Protein AF-A0A9E6VXH2-F1 (afdb_monomer_lite)

Secondary structure (DSSP, 8-state):
-HHHHHHHHHHHHHHHHHHHTS-----PPPPHHHHHHHHHHHHHHTT--HHHHHHHHTT----HHHHHHHHT-------TT-

Structure (mmCIF, N/CA/C/O backbone):
data_AF-A0A9E6VXH2-F1
#
_entry.id   AF-A0A9E6VXH2-F1
#
loop_
_atom_site.group_PDB
_atom_site.id
_atom_site.type_symbol
_atom_site.label_atom_id
_atom_site.label_alt_id
_atom_site.label_comp_id
_atom_site.label_asym_id
_atom_site.label_entity_id
_atom_site.label_seq_id
_atom_site.pdbx_PDB_ins_code
_atom_site.Cartn_x
_atom_site.Cartn_y
_atom_site.Cartn_z
_atom_site.occupancy
_atom_site.B_iso_or_equiv
_atom_site.auth_seq_id
_atom_site.auth_comp_id
_atom_site.auth_asym_id
_atom_site.auth_atom_id
_atom_site.pdbx_PDB_model_num
ATOM 1 N N . MET A 1 1 ? 58.361 17.184 23.562 1.00 55.97 1 MET A N 1
ATOM 2 C CA . MET A 1 1 ? 57.670 17.483 22.286 1.00 55.97 1 MET A CA 1
ATOM 3 C C . MET A 1 1 ? 57.196 16.214 21.555 1.00 55.97 1 MET A C 1
ATOM 5 O O . MET A 1 1 ? 56.005 16.101 21.304 1.00 55.97 1 MET A O 1
ATOM 9 N N . ALA A 1 2 ? 58.053 15.205 21.333 1.00 58.06 2 ALA A N 1
ATOM 10 C CA . ALA A 1 2 ? 57.712 13.969 20.595 1.00 58.06 2 ALA A CA 1
ATOM 11 C C . ALA A 1 2 ? 56.556 13.110 21.172 1.00 58.06 2 ALA A C 1
ATOM 13 O O . ALA A 1 2 ? 55.781 12.528 20.421 1.00 58.06 2 ALA A O 1
ATOM 14 N N . LYS A 1 3 ? 56.385 13.062 22.504 1.00 49.06 3 LYS A N 1
ATOM 15 C CA . LYS A 1 3 ? 55.325 12.261 23.159 1.00 49.06 3 LYS A CA 1
ATOM 16 C C . LYS A 1 3 ? 53.904 12.812 22.948 1.00 49.06 3 LYS A C 1
ATOM 18 O O . LYS A 1 3 ? 52.952 12.046 23.006 1.00 49.06 3 LYS A O 1
ATOM 23 N N . SER A 1 4 ? 53.762 14.123 22.719 1.00 54.03 4 SER A N 1
ATOM 24 C CA . SER A 1 4 ? 52.470 14.763 22.412 1.00 54.03 4 SER A CA 1
ATOM 25 C C . SER A 1 4 ? 52.060 14.479 20.964 1.00 54.03 4 SER A C 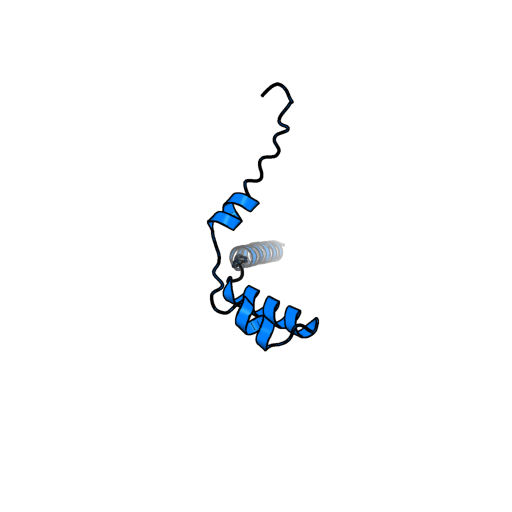1
ATOM 27 O O . SER A 1 4 ? 50.932 14.083 20.700 1.00 54.03 4 SER A O 1
ATOM 29 N N . PHE A 1 5 ? 53.029 14.540 20.044 1.00 60.38 5 PHE A N 1
ATOM 30 C CA . PHE A 1 5 ? 52.832 14.217 18.632 1.00 60.38 5 PHE A CA 1
ATOM 31 C C . PHE A 1 5 ? 52.433 12.747 18.417 1.00 60.38 5 PHE A C 1
ATOM 33 O O . PHE A 1 5 ? 51.458 12.471 17.725 1.00 60.38 5 PHE A O 1
ATOM 40 N N . ALA A 1 6 ? 53.105 11.804 19.089 1.00 62.75 6 ALA A N 1
ATOM 41 C CA . ALA A 1 6 ? 52.752 10.382 19.030 1.00 62.75 6 ALA A CA 1
ATOM 42 C C . ALA A 1 6 ? 51.341 10.091 19.577 1.00 62.75 6 ALA A C 1
ATOM 44 O O . ALA A 1 6 ? 50.626 9.262 19.023 1.00 62.75 6 ALA A O 1
ATOM 45 N N . ARG A 1 7 ? 50.907 10.805 20.626 1.00 63.94 7 ARG A N 1
ATOM 46 C CA . ARG A 1 7 ? 49.539 10.701 21.157 1.00 63.94 7 ARG A CA 1
ATOM 47 C C . ARG A 1 7 ? 48.511 11.197 20.145 1.00 63.94 7 ARG A C 1
ATOM 49 O O . ARG A 1 7 ? 47.544 10.488 19.899 1.00 63.94 7 ARG A O 1
ATOM 56 N N . SER A 1 8 ? 48.742 12.349 19.516 1.00 65.31 8 SER A N 1
ATOM 57 C CA . SER A 1 8 ? 47.841 12.886 18.487 1.00 65.31 8 SER A CA 1
ATOM 58 C C . SER A 1 8 ? 47.734 11.977 17.261 1.00 65.31 8 SER A C 1
ATOM 60 O O . SER A 1 8 ? 46.641 11.818 16.728 1.00 65.31 8 SER A O 1
ATOM 62 N N . VAL A 1 9 ? 48.828 11.325 16.850 1.00 70.81 9 VAL A N 1
ATOM 63 C CA . VAL A 1 9 ? 48.815 10.340 15.752 1.00 70.81 9 VAL A CA 1
ATOM 64 C C . VAL A 1 9 ? 48.045 9.077 16.144 1.00 70.81 9 VAL A C 1
ATOM 66 O O . VAL A 1 9 ? 47.242 8.593 15.353 1.00 70.81 9 VAL A O 1
ATOM 69 N N . VAL A 1 10 ? 48.212 8.576 17.372 1.00 71.38 10 VAL A N 1
ATOM 70 C CA . VAL A 1 10 ? 47.428 7.435 17.877 1.00 71.38 10 VAL A CA 1
ATOM 71 C C . VAL A 1 10 ? 45.940 7.776 17.946 1.00 71.38 10 VAL A C 1
ATOM 73 O O . VAL A 1 10 ? 45.128 6.976 17.495 1.00 71.38 10 VAL A O 1
ATOM 76 N N . PHE A 1 11 ? 45.567 8.968 18.423 1.00 68.06 11 PHE A N 1
ATOM 77 C CA . PHE A 1 11 ? 44.171 9.422 18.408 1.00 68.06 11 PHE A CA 1
ATOM 78 C C . PHE A 1 11 ? 43.610 9.553 16.983 1.00 68.06 11 PHE A C 1
ATOM 80 O O . PHE A 1 11 ? 42.459 9.188 16.755 1.00 68.06 11 PHE A O 1
ATOM 87 N N . LEU A 1 12 ? 44.415 10.001 16.014 1.00 71.56 12 LEU A N 1
ATOM 88 C CA . LEU A 1 12 ? 44.025 10.080 14.600 1.00 71.56 12 LEU A CA 1
ATOM 89 C C . LEU A 1 12 ? 43.813 8.696 13.969 1.00 71.56 12 LEU A C 1
ATOM 91 O O . LEU A 1 12 ? 42.823 8.481 13.272 1.00 71.56 12 LEU A O 1
ATOM 95 N N . VAL A 1 13 ? 44.707 7.743 14.239 1.00 71.19 13 VAL A N 1
ATOM 96 C CA . VAL A 1 13 ? 44.589 6.362 13.741 1.00 71.19 13 VAL A CA 1
ATOM 97 C C . VAL A 1 13 ? 43.404 5.644 14.394 1.00 71.19 13 VAL A C 1
ATOM 99 O O . VAL A 1 13 ? 42.640 4.974 13.700 1.00 71.19 13 VAL A O 1
ATOM 102 N N . LEU A 1 14 ? 43.195 5.832 15.700 1.00 67.12 14 LEU A N 1
ATOM 103 C CA . LEU A 1 14 ? 42.066 5.244 16.425 1.00 67.12 14 LEU A CA 1
ATOM 104 C C . LEU A 1 14 ? 40.724 5.845 15.969 1.00 67.12 14 LEU A C 1
ATOM 106 O O . LEU A 1 14 ? 39.753 5.115 15.787 1.00 67.12 14 LEU A O 1
ATOM 110 N N . GLY A 1 15 ? 40.683 7.156 15.710 1.00 66.06 15 GLY A N 1
ATOM 111 C CA . GLY A 1 15 ? 39.518 7.831 15.132 1.00 66.06 15 GLY A CA 1
ATOM 112 C C . GLY A 1 15 ? 39.195 7.351 13.714 1.00 66.06 15 GLY A C 1
ATOM 113 O O . GLY A 1 15 ? 38.031 7.117 13.397 1.00 66.06 15 GLY A O 1
ATOM 114 N N . SER A 1 16 ? 40.216 7.124 12.882 1.00 67.19 16 SER A N 1
ATOM 115 C CA . SER A 1 16 ? 40.049 6.578 11.525 1.00 67.19 16 SER A CA 1
ATOM 116 C C . SER A 1 16 ? 39.511 5.138 11.534 1.00 67.19 16 SER A C 1
ATOM 118 O O . SER A 1 16 ? 38.640 4.788 10.736 1.00 67.19 16 SER A O 1
ATOM 120 N N . PHE A 1 17 ? 39.946 4.315 12.496 1.00 66.25 17 PHE A N 1
ATOM 121 C CA . PHE A 1 17 ? 39.446 2.947 12.664 1.00 66.25 17 PHE A CA 1
ATOM 122 C C . PHE A 1 17 ? 37.957 2.899 13.058 1.00 66.25 17 PHE A C 1
ATOM 124 O O . PHE A 1 17 ? 37.221 2.035 12.582 1.00 66.25 17 PHE A O 1
ATOM 131 N N . LEU A 1 18 ? 37.481 3.859 13.861 1.00 63.81 18 LEU A N 1
ATOM 132 C CA . LEU A 1 18 ? 36.068 3.946 14.257 1.00 63.81 18 LEU A CA 1
ATOM 133 C C . LEU A 1 18 ? 35.137 4.323 13.095 1.00 63.81 18 LEU A C 1
ATOM 135 O O . LEU A 1 18 ? 34.004 3.851 13.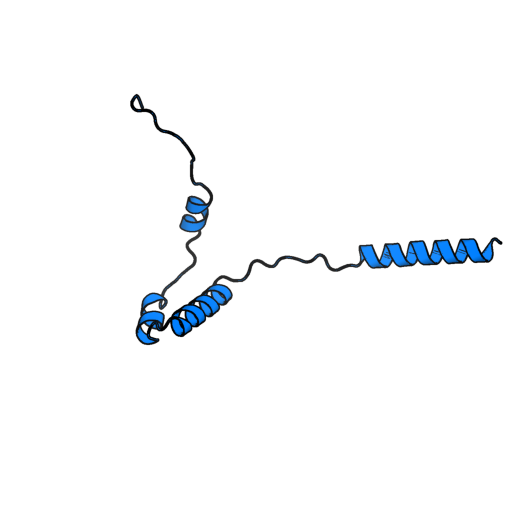046 1.00 63.81 18 LEU A O 1
ATOM 139 N N . ILE A 1 19 ? 35.609 5.121 12.133 1.00 66.69 19 ILE A N 1
ATOM 140 C CA . ILE A 1 19 ? 34.821 5.497 10.947 1.00 66.69 19 ILE A CA 1
ATOM 141 C C . ILE A 1 19 ? 34.715 4.315 9.969 1.00 66.69 19 ILE A C 1
ATOM 143 O O . ILE A 1 19 ? 33.660 4.093 9.375 1.00 66.69 19 ILE A O 1
ATOM 147 N N . ALA A 1 20 ? 35.775 3.514 9.835 1.00 67.50 20 ALA A N 1
ATOM 148 C CA . ALA A 1 20 ? 35.786 2.336 8.965 1.00 67.50 20 ALA A CA 1
ATOM 149 C C . ALA A 1 20 ? 34.900 1.181 9.477 1.00 67.50 20 ALA A C 1
ATOM 151 O O . ALA A 1 20 ? 34.447 0.359 8.681 1.00 67.50 20 ALA A O 1
ATOM 152 N N . ALA A 1 21 ? 34.639 1.125 10.787 1.00 66.62 21 ALA A N 1
ATOM 153 C CA . ALA A 1 21 ? 33.791 0.115 11.423 1.00 66.62 21 ALA A CA 1
ATOM 154 C C . ALA A 1 21 ? 32.308 0.520 11.522 1.00 66.62 21 ALA A C 1
ATOM 156 O O . ALA A 1 21 ? 31.505 -0.231 12.081 1.00 66.62 21 ALA A O 1
ATOM 157 N N . ALA A 1 22 ? 31.925 1.691 11.000 1.00 72.19 22 ALA A N 1
ATOM 158 C CA . ALA A 1 22 ? 30.533 2.113 11.011 1.00 72.19 22 ALA A CA 1
ATOM 159 C C . ALA A 1 22 ? 29.676 1.127 10.191 1.00 72.19 22 ALA A C 1
ATOM 161 O O . ALA A 1 22 ? 30.018 0.823 9.040 1.00 72.19 22 ALA A O 1
ATOM 162 N N . PRO A 1 23 ? 28.558 0.618 10.745 1.00 71.25 23 PRO A N 1
ATOM 163 C CA . PRO A 1 23 ? 27.655 -0.226 9.985 1.00 71.25 23 PRO A CA 1
ATOM 164 C C . PRO A 1 23 ? 27.159 0.574 8.784 1.00 71.25 23 PRO A C 1
ATOM 166 O O . PRO A 1 23 ? 26.614 1.670 8.925 1.00 71.25 23 PRO A O 1
ATOM 169 N N . LYS A 1 24 ? 27.356 0.030 7.582 1.00 67.25 24 LYS A N 1
ATOM 170 C CA . LYS A 1 24 ? 26.735 0.588 6.383 1.00 67.25 24 LYS A CA 1
ATOM 171 C C . LYS A 1 24 ? 25.231 0.517 6.602 1.00 67.25 24 LYS A C 1
ATOM 173 O O . LYS A 1 24 ? 24.687 -0.580 6.713 1.00 67.25 24 LYS A O 1
ATOM 178 N N . ALA A 1 25 ? 24.580 1.674 6.692 1.00 65.06 25 ALA A N 1
ATOM 179 C CA . ALA A 1 25 ? 23.132 1.753 6.750 1.00 65.06 25 ALA A CA 1
ATOM 180 C C . ALA A 1 25 ? 22.581 1.161 5.449 1.00 65.06 25 ALA A C 1
ATOM 182 O O . ALA A 1 25 ? 22.573 1.802 4.398 1.00 65.06 25 ALA A O 1
ATOM 183 N N . PHE A 1 26 ? 22.186 -0.106 5.505 1.00 59.31 26 PHE A N 1
ATOM 184 C CA . PHE A 1 26 ? 21.435 -0.726 4.435 1.00 59.31 26 PHE A CA 1
ATOM 185 C C . PHE A 1 26 ? 20.022 -0.180 4.577 1.00 59.31 26 PHE A C 1
ATOM 187 O O . PHE A 1 26 ? 19.323 -0.506 5.536 1.00 59.31 26 PHE A O 1
ATOM 194 N N . ALA A 1 27 ? 19.610 0.692 3.660 1.00 61.91 27 ALA A N 1
ATOM 195 C CA . ALA A 1 27 ? 18.203 1.024 3.515 1.00 61.91 27 ALA A CA 1
ATOM 196 C C . ALA A 1 27 ? 17.498 -0.252 3.034 1.00 61.91 27 ALA A C 1
ATOM 198 O O . ALA A 1 27 ? 17.379 -0.505 1.834 1.00 61.91 27 ALA A O 1
ATOM 199 N N . ALA A 1 28 ? 17.130 -1.119 3.978 1.00 63.09 28 ALA A N 1
ATOM 200 C CA . ALA A 1 28 ? 16.328 -2.288 3.690 1.00 63.09 28 ALA A CA 1
ATOM 201 C C . ALA A 1 28 ? 15.016 -1.774 3.099 1.00 63.09 28 ALA A C 1
ATOM 203 O O . ALA A 1 28 ? 14.294 -1.010 3.740 1.00 63.09 28 ALA A O 1
ATOM 204 N N . LYS A 1 29 ? 14.746 -2.138 1.844 1.00 73.56 29 LYS A N 1
ATOM 205 C CA . LYS A 1 29 ? 13.467 -1.843 1.206 1.00 73.56 29 LYS A CA 1
ATOM 206 C C . LYS A 1 29 ? 12.382 -2.435 2.103 1.00 73.56 29 LYS A C 1
ATOM 208 O O . LYS A 1 29 ? 12.435 -3.630 2.393 1.00 73.56 29 LYS A O 1
ATOM 213 N N . GLU A 1 30 ? 11.458 -1.599 2.573 1.00 87.31 30 GLU A N 1
ATOM 214 C CA . GLU A 1 30 ? 10.364 -2.064 3.423 1.00 87.31 30 GLU A CA 1
ATOM 215 C C . GLU A 1 30 ? 9.635 -3.229 2.724 1.00 87.31 30 GLU A C 1
ATOM 217 O O . GLU A 1 30 ? 9.302 -3.110 1.537 1.00 87.31 30 GLU A O 1
ATOM 222 N N . PRO A 1 31 ? 9.425 -4.370 3.408 1.00 91.94 31 PRO A N 1
ATOM 223 C CA . PRO A 1 31 ? 8.668 -5.480 2.845 1.00 91.94 31 PRO A CA 1
ATOM 224 C C . PRO A 1 31 ? 7.248 -5.047 2.469 1.00 91.94 31 PRO A C 1
ATOM 226 O O . PRO A 1 31 ? 6.611 -4.290 3.199 1.00 91.94 31 PRO A O 1
ATOM 229 N N . PHE A 1 32 ? 6.725 -5.576 1.360 1.00 93.31 32 PHE A N 1
ATOM 230 C CA . PHE A 1 32 ? 5.381 -5.244 0.867 1.00 93.31 32 PHE A CA 1
ATOM 231 C C . PHE A 1 32 ? 4.294 -5.425 1.938 1.00 93.31 32 PHE A C 1
ATOM 233 O O . PHE A 1 32 ? 3.430 -4.566 2.080 1.00 93.31 32 PHE A O 1
ATOM 240 N N . ASP A 1 33 ? 4.374 -6.497 2.727 1.00 94.19 33 ASP A N 1
ATOM 241 C CA . ASP A 1 33 ? 3.384 -6.801 3.766 1.00 94.19 33 ASP A CA 1
ATOM 242 C C . ASP A 1 33 ? 3.388 -5.776 4.908 1.00 94.19 33 ASP A C 1
ATOM 244 O O . ASP A 1 33 ? 2.331 -5.434 5.437 1.00 94.19 33 ASP A O 1
ATOM 248 N N . ALA A 1 34 ? 4.562 -5.236 5.252 1.00 94.81 34 ALA A N 1
ATOM 249 C CA . ALA A 1 34 ? 4.691 -4.197 6.273 1.00 94.81 34 ALA A CA 1
ATOM 250 C C . ALA A 1 34 ? 4.071 -2.875 5.798 1.00 94.81 34 ALA A C 1
ATOM 252 O O . ALA A 1 34 ? 3.314 -2.242 6.534 1.00 94.81 34 ALA A O 1
ATOM 253 N N . TRP A 1 35 ? 4.325 -2.500 4.542 1.00 95.69 35 TRP A N 1
ATOM 254 C CA . TRP A 1 35 ? 3.675 -1.350 3.912 1.00 95.69 35 TRP A CA 1
ATOM 255 C C . TRP A 1 35 ? 2.151 -1.533 3.819 1.00 95.69 35 TRP A C 1
ATOM 257 O O . TRP A 1 35 ? 1.392 -0.624 4.157 1.00 95.69 35 TRP A O 1
ATOM 267 N N . LEU A 1 36 ? 1.687 -2.720 3.413 1.00 96.81 36 LEU A N 1
ATOM 268 C CA . LEU A 1 36 ? 0.262 -3.020 3.271 1.00 96.81 36 LEU A CA 1
ATOM 269 C C . LEU A 1 36 ? -0.476 -2.910 4.610 1.00 96.81 36 LEU A C 1
ATOM 271 O O . LEU A 1 36 ? -1.615 -2.448 4.644 1.00 96.81 36 LEU A O 1
ATOM 275 N N . GLN A 1 37 ? 0.158 -3.323 5.708 1.00 96.81 37 GLN A N 1
ATOM 276 C CA . GLN A 1 37 ? -0.426 -3.204 7.040 1.00 96.81 37 GLN A CA 1
ATOM 277 C C . GLN A 1 37 ? -0.634 -1.736 7.437 1.00 96.81 37 GLN A C 1
ATOM 279 O O . GLN A 1 37 ? -1.742 -1.364 7.820 1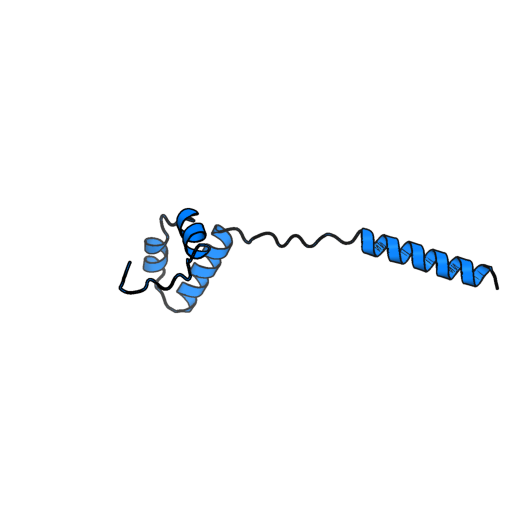.00 96.81 37 GLN A O 1
ATOM 284 N N . LYS A 1 38 ? 0.381 -0.889 7.236 1.00 97.62 38 LYS A N 1
ATOM 285 C CA . LYS A 1 38 ? 0.276 0.560 7.475 1.00 97.62 38 LYS A CA 1
ATOM 286 C C . LYS A 1 38 ? -0.815 1.206 6.621 1.00 97.62 38 LYS A C 1
ATOM 288 O O . LYS A 1 38 ? -1.578 2.027 7.114 1.00 97.62 38 LYS A O 1
ATOM 293 N N . LEU A 1 39 ? -0.936 0.798 5.355 1.00 97.81 39 LEU A N 1
ATOM 294 C CA . LEU A 1 39 ? -1.986 1.297 4.464 1.00 97.81 39 LEU A CA 1
ATOM 295 C C . LEU A 1 39 ? -3.395 0.934 4.964 1.00 97.81 39 LEU A C 1
ATOM 297 O O . LEU A 1 39 ? -4.316 1.742 4.853 1.00 97.81 39 LEU A O 1
ATOM 301 N N . LYS A 1 40 ? -3.585 -0.275 5.507 1.00 98.12 40 LYS A N 1
ATOM 302 C CA . LYS A 1 40 ? -4.871 -0.694 6.090 1.00 98.12 40 LYS A CA 1
ATOM 303 C C . LYS A 1 40 ? -5.216 0.117 7.339 1.00 98.12 40 LYS A C 1
ATOM 305 O O . LYS A 1 40 ? -6.378 0.476 7.513 1.00 98.12 40 LYS A O 1
ATOM 310 N N . GLU A 1 41 ? -4.224 0.409 8.175 1.00 98.31 41 GLU A N 1
ATOM 311 C CA . GLU A 1 41 ? -4.378 1.263 9.359 1.00 98.31 41 GLU A CA 1
ATOM 312 C C . GLU A 1 41 ? -4.773 2.687 8.952 1.00 98.31 41 GLU A C 1
ATOM 314 O O . GLU A 1 41 ? -5.798 3.188 9.410 1.00 98.31 41 GLU A O 1
ATOM 319 N N . GLU A 1 42 ? -4.063 3.281 7.991 1.00 98.50 42 GLU A N 1
ATOM 320 C CA . GLU A 1 42 ? -4.392 4.603 7.445 1.00 98.50 42 GLU A CA 1
ATOM 321 C C . GLU A 1 42 ? -5.809 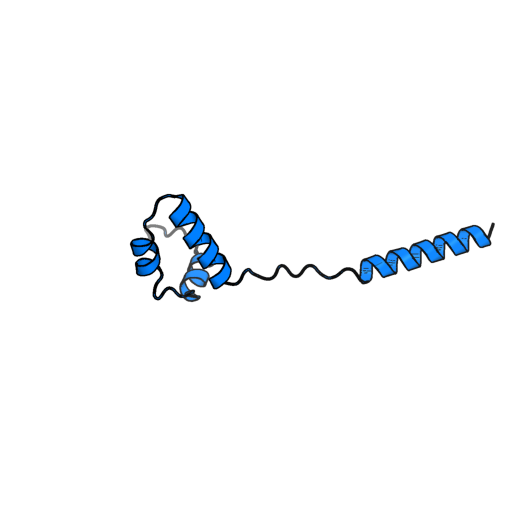4.641 6.840 1.00 98.50 42 GLU A C 1
ATOM 323 O O . GLU A 1 42 ? -6.563 5.595 7.041 1.00 98.50 42 GLU A O 1
ATOM 328 N N . ALA A 1 43 ? -6.207 3.599 6.105 1.00 98.44 43 ALA A N 1
ATOM 329 C CA . ALA A 1 43 ? -7.554 3.483 5.546 1.00 98.44 43 ALA A CA 1
ATOM 330 C C . ALA A 1 43 ? -8.633 3.468 6.641 1.00 98.44 43 ALA A C 1
ATOM 332 O O . ALA A 1 43 ? -9.661 4.138 6.507 1.00 98.44 43 ALA A O 1
ATOM 333 N N . HIS A 1 44 ? -8.392 2.727 7.723 1.00 98.38 44 HIS A N 1
ATOM 334 C CA . HIS A 1 44 ? -9.296 2.674 8.866 1.00 98.38 44 HIS A CA 1
ATOM 335 C C . HIS A 1 44 ? -9.381 4.033 9.580 1.00 98.38 44 HIS A C 1
ATOM 337 O O . HIS A 1 44 ? -10.482 4.507 9.860 1.00 98.38 44 HIS A O 1
ATOM 343 N N . GLU A 1 45 ? -8.249 4.705 9.809 1.00 98.50 45 GLU A N 1
ATOM 344 C CA . GLU A 1 45 ? -8.197 6.056 10.394 1.00 98.50 45 GLU A CA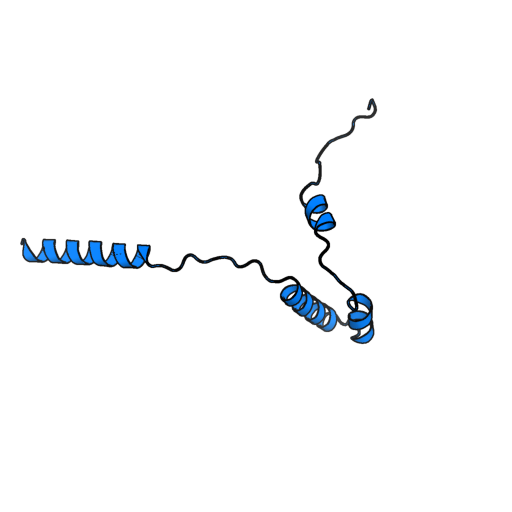 1
ATOM 345 C C . GLU A 1 45 ? -8.961 7.093 9.558 1.00 98.50 45 GLU A C 1
ATOM 347 O O . GLU A 1 45 ? -9.578 8.008 10.103 1.00 98.50 45 GLU A O 1
ATOM 352 N N . LYS A 1 46 ? -8.993 6.916 8.233 1.00 98.50 46 LYS A N 1
ATOM 353 C CA . LYS A 1 46 ? -9.779 7.744 7.305 1.00 98.50 46 LYS A CA 1
ATOM 354 C C . LYS A 1 46 ? -11.267 7.374 7.238 1.00 98.50 46 LYS A C 1
ATOM 356 O O . LYS A 1 46 ? -11.997 7.947 6.430 1.00 98.50 46 LYS A O 1
ATOM 361 N N . GLY A 1 47 ? -11.732 6.443 8.070 1.00 98.31 47 GLY A N 1
ATOM 362 C CA . GLY A 1 47 ? -13.144 6.076 8.189 1.00 98.31 47 GLY A CA 1
ATOM 363 C C . GLY A 1 47 ? -13.618 4.999 7.210 1.00 98.31 47 GLY A C 1
ATOM 364 O O . GLY A 1 47 ? -14.826 4.816 7.048 1.00 98.31 47 GLY A O 1
ATOM 365 N N . ILE A 1 48 ? -12.711 4.270 6.551 1.00 98.56 48 ILE A N 1
ATOM 366 C CA . ILE A 1 48 ? -13.095 3.128 5.710 1.00 98.56 48 ILE A CA 1
ATOM 367 C C . ILE A 1 48 ? -13.445 1.941 6.614 1.00 98.56 48 ILE A C 1
ATOM 369 O O . ILE A 1 48 ? -12.691 1.573 7.512 1.00 98.56 48 ILE A O 1
ATOM 373 N N . SER A 1 49 ? -14.599 1.313 6.364 1.00 98.44 49 SER A N 1
ATOM 374 C CA . SER A 1 49 ? -15.075 0.207 7.196 1.00 98.44 49 SER A CA 1
ATOM 375 C C . SER A 1 49 ? -14.150 -1.017 7.127 1.00 98.44 49 SER A C 1
ATOM 377 O O . SER A 1 49 ? -13.665 -1.390 6.053 1.00 98.44 49 SER A O 1
ATOM 379 N N . GLN A 1 50 ? -13.961 -1.701 8.260 1.00 98.06 50 GLN A N 1
ATOM 380 C CA . GLN A 1 50 ? -13.143 -2.917 8.322 1.00 98.06 50 GLN A CA 1
ATOM 381 C C . GLN A 1 50 ? -13.591 -4.013 7.331 1.00 98.06 50 GLN A C 1
ATOM 383 O O . GLN A 1 50 ? -12.719 -4.614 6.698 1.00 98.06 50 GLN A O 1
ATOM 388 N N . PRO A 1 51 ? -14.902 -4.271 7.117 1.00 98.44 51 PRO A N 1
ATOM 389 C CA . PRO A 1 51 ? -15.347 -5.211 6.088 1.00 98.44 51 PRO A CA 1
ATOM 390 C C . PRO A 1 51 ? -14.875 -4.837 4.678 1.00 98.44 51 PRO A C 1
ATOM 392 O O . PRO A 1 51 ? -14.423 -5.709 3.937 1.00 98.44 51 PRO A O 1
ATOM 395 N N . THR A 1 52 ? -14.923 -3.549 4.320 1.00 98.44 52 THR A N 1
ATOM 396 C CA . THR A 1 52 ? -14.439 -3.055 3.022 1.00 98.44 52 THR A CA 1
ATOM 397 C C . THR A 1 52 ? -12.938 -3.279 2.869 1.00 98.44 52 THR A C 1
ATOM 399 O O . THR A 1 52 ? -12.505 -3.802 1.844 1.00 98.44 52 THR A O 1
ATOM 402 N N . ILE A 1 53 ? -12.151 -2.937 3.894 1.00 98.50 53 ILE A N 1
ATOM 403 C CA . ILE A 1 53 ? -10.691 -3.124 3.895 1.00 98.50 53 ILE A CA 1
ATOM 404 C C . ILE A 1 53 ? -10.349 -4.611 3.730 1.00 98.50 53 ILE A C 1
ATOM 406 O O . ILE A 1 53 ? -9.536 -4.980 2.880 1.00 98.50 53 ILE A O 1
ATOM 410 N N . ASN A 1 54 ? -11.001 -5.479 4.502 1.00 98.00 54 ASN A N 1
ATOM 411 C CA . ASN A 1 54 ? -10.760 -6.919 4.453 1.00 98.00 54 A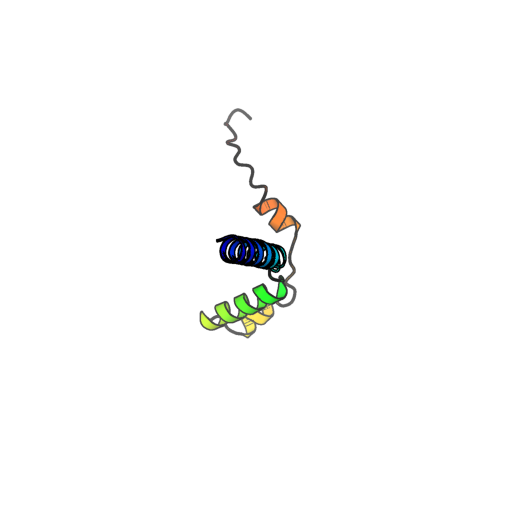SN A CA 1
ATOM 412 C C . ASN A 1 54 ? -11.091 -7.506 3.077 1.00 98.00 54 ASN A C 1
ATOM 414 O O . ASN A 1 54 ? -10.289 -8.265 2.536 1.00 98.00 54 ASN A O 1
ATOM 418 N N . ALA A 1 55 ? -12.236 -7.135 2.497 1.00 98.19 55 ALA A N 1
ATOM 419 C CA . ALA A 1 55 ? -12.655 -7.624 1.187 1.00 98.19 55 ALA A CA 1
ATOM 420 C C . ALA A 1 55 ? -11.730 -7.132 0.062 1.00 98.19 55 ALA A C 1
ATOM 422 O O . ALA A 1 55 ? -11.312 -7.927 -0.779 1.00 98.19 55 ALA A O 1
ATOM 423 N N . ALA A 1 56 ? -11.364 -5.846 0.066 1.00 97.81 56 ALA A N 1
ATOM 424 C CA . ALA A 1 56 ? -10.522 -5.251 -0.972 1.00 97.81 56 ALA A CA 1
ATOM 425 C C . ALA A 1 56 ? -9.105 -5.848 -1.004 1.00 97.81 56 ALA A C 1
ATOM 427 O O . ALA A 1 56 ? -8.526 -6.021 -2.077 1.00 97.81 56 ALA A O 1
ATOM 428 N N . PHE A 1 57 ? -8.550 -6.193 0.162 1.00 97.25 57 PHE A N 1
ATOM 429 C CA . PHE A 1 57 ? -7.176 -6.685 0.283 1.00 97.25 57 PHE A CA 1
ATOM 430 C C . PHE A 1 57 ? -7.053 -8.203 0.498 1.00 97.25 57 PHE A C 1
ATOM 432 O O . PHE A 1 57 ? -5.942 -8.679 0.726 1.00 97.25 57 PHE A O 1
ATOM 439 N N . ALA A 1 58 ? -8.137 -8.982 0.402 1.00 96.38 58 ALA A N 1
ATOM 440 C CA . ALA A 1 58 ? -8.138 -10.422 0.704 1.00 96.38 58 ALA A CA 1
ATOM 441 C C . ALA A 1 58 ? -7.120 -11.243 -0.115 1.00 96.38 58 ALA A C 1
ATOM 443 O O . ALA A 1 58 ? -6.566 -12.228 0.373 1.00 96.38 58 ALA A O 1
ATOM 444 N N . HIS A 1 59 ? -6.859 -10.836 -1.360 1.00 95.69 59 HIS A N 1
ATOM 445 C CA . HIS A 1 59 ? -5.982 -11.554 -2.294 1.00 95.69 59 HIS A CA 1
ATOM 446 C C . HIS A 1 59 ? -4.952 -10.641 -2.970 1.00 95.69 59 HIS A C 1
ATOM 448 O O . HIS A 1 59 ? -4.443 -10.965 -4.046 1.00 95.69 59 HIS A O 1
ATOM 454 N N . VAL A 1 60 ? -4.661 -9.488 -2.360 1.00 96.31 60 VAL A N 1
ATOM 455 C CA . VAL A 1 60 ? -3.714 -8.520 -2.921 1.00 96.31 60 VAL A CA 1
ATOM 456 C C . VAL A 1 60 ? -2.307 -9.115 -2.975 1.00 96.31 60 VAL A C 1
ATOM 458 O O . VAL A 1 60 ? -1.874 -9.828 -2.070 1.00 96.31 60 VAL A O 1
ATOM 461 N N . LYS A 1 61 ? -1.587 -8.830 -4.059 1.00 95.19 61 LYS A N 1
ATOM 462 C CA . LYS A 1 61 ? -0.198 -9.245 -4.264 1.00 95.19 61 LYS A CA 1
ATOM 463 C C . LYS A 1 61 ? 0.566 -8.114 -4.930 1.00 95.19 61 LYS A C 1
ATOM 465 O O . LYS A 1 61 ? -0.004 -7.364 -5.722 1.00 95.19 61 LYS A O 1
ATOM 470 N N . LEU A 1 62 ? 1.864 -8.034 -4.662 1.00 94.56 62 LEU A N 1
ATOM 471 C CA . LEU A 1 62 ? 2.749 -7.154 -5.410 1.00 94.56 62 LEU A CA 1
ATOM 472 C C . LEU A 1 62 ? 2.889 -7.666 -6.851 1.00 94.56 62 LEU A C 1
ATOM 474 O O . LEU A 1 62 ? 3.326 -8.793 -7.081 1.00 94.56 62 LEU A O 1
ATOM 478 N N . ILE A 1 63 ? 2.522 -6.835 -7.828 1.00 95.62 63 ILE A N 1
ATOM 479 C CA . ILE A 1 63 ? 2.634 -7.169 -9.251 1.00 95.62 63 ILE A CA 1
ATOM 480 C C . ILE A 1 63 ? 3.860 -6.458 -9.829 1.00 95.62 63 ILE A C 1
ATOM 482 O O . ILE A 1 63 ? 3.796 -5.290 -10.207 1.00 95.62 63 ILE A O 1
ATOM 486 N N . GLU A 1 64 ? 4.974 -7.181 -9.965 1.00 93.81 64 GLU A N 1
ATOM 487 C CA . GLU A 1 64 ? 6.247 -6.637 -10.478 1.00 93.81 64 GLU A CA 1
ATOM 488 C C . GLU A 1 64 ? 6.117 -5.984 -11.862 1.00 93.81 64 GLU A C 1
ATOM 490 O O . GLU A 1 64 ? 6.780 -4.992 -12.168 1.00 93.81 64 GLU A O 1
ATOM 495 N N . ARG A 1 65 ? 5.215 -6.499 -12.710 1.00 94.12 65 ARG A N 1
ATOM 496 C CA . ARG A 1 65 ? 4.930 -5.898 -14.020 1.00 94.12 65 ARG A CA 1
ATOM 497 C C . ARG A 1 65 ? 4.394 -4.470 -13.892 1.00 94.12 65 ARG A C 1
ATOM 499 O O . ARG A 1 65 ? 4.785 -3.636 -14.700 1.00 94.12 65 ARG A O 1
ATOM 506 N N . VAL A 1 66 ? 3.547 -4.189 -12.899 1.00 93.62 66 VAL A N 1
ATOM 507 C CA . VAL A 1 66 ? 3.009 -2.839 -12.659 1.00 93.62 66 VAL A CA 1
ATOM 508 C C . VAL A 1 66 ? 4.140 -1.902 -12.250 1.00 93.62 66 VAL A C 1
ATOM 510 O O . VAL A 1 66 ? 4.312 -0.868 -12.880 1.00 93.62 66 VAL A O 1
ATOM 513 N N . VAL A 1 67 ? 4.992 -2.317 -11.305 1.00 91.69 67 VAL A N 1
ATOM 514 C CA . VAL A 1 67 ? 6.167 -1.535 -10.871 1.00 91.69 67 VAL A CA 1
ATOM 515 C C . VAL A 1 67 ? 7.120 -1.259 -12.037 1.00 91.69 67 VAL A C 1
ATOM 517 O O . VAL A 1 67 ? 7.659 -0.163 -12.174 1.00 91.69 67 VAL A O 1
ATOM 520 N N . LYS A 1 68 ? 7.345 -2.250 -12.904 1.00 91.25 68 LYS A N 1
ATOM 521 C CA . LYS A 1 68 ? 8.208 -2.088 -14.078 1.00 91.25 68 LYS A CA 1
ATOM 522 C C . LYS A 1 68 ? 7.629 -1.098 -15.085 1.00 91.25 68 LYS A C 1
ATOM 524 O O . LYS A 1 68 ? 8.404 -0.342 -15.660 1.00 91.25 68 LYS A O 1
ATOM 529 N N . LEU A 1 69 ? 6.321 -1.143 -15.334 1.00 91.81 69 LEU A N 1
ATOM 530 C CA . LEU A 1 69 ? 5.651 -0.233 -16.266 1.00 91.81 69 LEU A CA 1
ATOM 531 C C . LEU A 1 69 ? 5.596 1.193 -15.715 1.00 91.81 69 LEU A C 1
ATOM 533 O O . LEU A 1 69 ? 5.892 2.121 -16.455 1.00 91.81 69 LEU A O 1
ATOM 537 N N . ASP A 1 70 ? 5.319 1.343 -14.422 1.00 90.31 70 ASP A N 1
ATOM 538 C CA . ASP A 1 70 ? 5.386 2.618 -13.703 1.00 90.31 70 ASP A CA 1
ATOM 539 C C . ASP A 1 70 ? 6.779 3.261 -13.825 1.00 90.31 70 ASP A C 1
ATOM 541 O O . ASP A 1 70 ? 6.916 4.415 -14.206 1.00 90.31 70 ASP A O 1
ATOM 545 N N . ARG A 1 71 ? 7.849 2.478 -13.655 1.00 89.75 71 ARG A N 1
ATOM 546 C CA . ARG A 1 71 ? 9.230 2.965 -13.842 1.00 89.75 71 ARG A CA 1
ATOM 547 C C . ARG A 1 71 ? 9.633 3.193 -15.297 1.00 89.75 71 ARG A C 1
ATOM 549 O O . ARG A 1 71 ? 10.619 3.877 -15.550 1.00 89.75 71 ARG A O 1
ATOM 556 N N . LYS A 1 72 ? 8.951 2.549 -16.245 1.00 87.38 72 LYS A N 1
ATOM 557 C CA . LYS A 1 72 ? 9.225 2.636 -17.686 1.00 87.38 72 LYS A CA 1
ATOM 558 C C . LYS A 1 72 ? 8.183 3.501 -18.391 1.00 87.38 72 LYS A C 1
ATOM 560 O O . LYS A 1 72 ? 7.758 3.137 -19.483 1.00 87.38 72 LYS A O 1
ATOM 565 N N . GLN A 1 73 ? 7.776 4.614 -17.785 1.00 79.94 73 GLN A N 1
ATOM 566 C CA . GLN A 1 73 ? 6.936 5.613 -18.446 1.00 79.94 73 GLN A CA 1
ATOM 567 C C . GLN A 1 73 ? 7.736 6.246 -19.597 1.00 79.94 73 GLN A C 1
ATOM 569 O O . GLN A 1 73 ? 8.691 6.977 -19.331 1.00 79.94 73 GLN A O 1
ATOM 574 N N . PRO A 1 74 ? 7.433 5.939 -20.871 1.00 75.38 74 PRO A N 1
ATOM 575 C CA . PRO A 1 74 ? 8.115 6.569 -21.986 1.00 75.38 74 PRO A CA 1
ATOM 576 C C . PRO A 1 74 ? 7.562 7.987 -22.123 1.00 75.38 74 PRO A C 1
ATOM 578 O O . PRO A 1 74 ? 6.385 8.164 -22.427 1.00 75.38 74 PRO A O 1
ATOM 581 N N . GLU A 1 75 ? 8.402 8.995 -21.925 1.00 76.25 75 GLU A N 1
ATOM 582 C CA . GLU A 1 75 ? 8.075 10.370 -22.304 1.00 76.25 75 GLU A CA 1
ATOM 583 C C . GLU A 1 75 ? 8.336 10.544 -23.803 1.00 76.25 75 GLU A C 1
ATOM 585 O O . GLU A 1 75 ? 9.357 11.093 -24.210 1.00 76.25 75 GLU A O 1
ATOM 590 N N . VAL A 1 76 ? 7.456 10.008 -24.651 1.00 73.25 76 VAL A N 1
ATOM 591 C CA . VAL A 1 76 ? 7.554 10.232 -26.100 1.00 73.25 76 VAL A CA 1
ATOM 592 C C . VAL A 1 76 ? 6.334 11.008 -26.567 1.00 73.25 76 VAL A C 1
ATOM 594 O O . VAL A 1 76 ? 5.197 10.598 -26.348 1.00 73.25 76 VAL A O 1
ATOM 597 N N . VAL A 1 77 ? 6.582 12.143 -27.221 1.00 68.69 77 VAL A N 1
ATOM 598 C CA . VAL A 1 77 ? 5.552 12.914 -27.918 1.00 68.69 77 VAL A CA 1
ATOM 599 C C . VAL A 1 77 ? 5.349 12.271 -29.283 1.00 68.69 77 VAL A C 1
ATOM 601 O O . VAL A 1 77 ? 6.199 12.396 -30.162 1.00 68.69 77 VAL A O 1
ATOM 604 N N . GLN A 1 78 ? 4.232 11.571 -29.456 1.00 74.69 78 GLN A N 1
ATOM 605 C CA . GLN A 1 78 ? 3.849 11.040 -30.758 1.00 74.69 78 GLN A CA 1
ATOM 606 C C . GLN A 1 78 ? 3.270 12.189 -31.595 1.00 74.69 78 GLN A C 1
ATOM 608 O O . GLN A 1 78 ? 2.281 12.815 -31.209 1.00 74.69 78 GLN A O 1
ATOM 613 N N . THR A 1 79 ? 3.932 12.535 -32.701 1.00 81.81 79 THR A N 1
ATOM 614 C CA . THR A 1 79 ? 3.440 13.575 -33.618 1.00 81.81 79 THR A CA 1
ATOM 615 C C . THR A 1 79 ? 2.434 12.975 -34.596 1.00 81.81 79 THR A C 1
ATOM 617 O O . THR A 1 79 ? 2.484 11.788 -34.885 1.00 81.81 79 THR A O 1
ATOM 620 N N . PHE A 1 80 ? 1.521 13.791 -35.125 1.00 78.25 80 PHE A N 1
ATOM 621 C CA . PHE A 1 80 ? 0.388 13.342 -35.951 1.00 78.25 80 PHE A CA 1
ATOM 622 C C . PHE A 1 80 ? 0.764 12.533 -37.213 1.00 78.25 80 PHE A C 1
ATOM 624 O O . PHE A 1 80 ? -0.101 11.911 -37.818 1.00 78.25 80 PHE A O 1
ATOM 631 N N . GLN A 1 81 ? 2.027 12.565 -37.643 1.00 77.44 81 GLN A N 1
ATOM 632 C CA . GLN A 1 81 ? 2.499 11.896 -38.857 1.00 77.44 81 GLN A CA 1
ATOM 633 C C . GLN A 1 81 ? 2.969 10.445 -38.631 1.00 77.44 81 GLN A C 1
ATOM 635 O O . GLN A 1 81 ? 3.319 9.794 -39.615 1.00 77.44 81 GLN A O 1
ATOM 640 N N . GLU A 1 82 ? 2.954 9.941 -37.389 1.00 59.66 82 GLU A N 1
ATOM 641 C CA . GLU A 1 82 ? 3.288 8.546 -37.034 1.00 59.66 82 GLU A CA 1
ATOM 642 C C . GLU A 1 82 ? 2.118 7.758 -36.431 1.00 59.66 82 GLU A C 1
ATOM 644 O O . GLU A 1 82 ? 1.546 8.202 -35.405 1.00 59.66 82 GLU A O 1
#

Foldseek 3Di:
DVVVVVVVVVVVVVVVVVVVPDPDPDPPDPDPVNVLVVVLVVCVVVPNDPVRSCVVCVPDDDDVVVVVVVVVPDPDDDDPVD

Sequence (82 aa):
MAKSFARSVVFLVLGSFLIAAAPKAFAAKEPFDAWLQKLKEEAHEKGISQPTINAAFAHVKLIERVVKLDRKQPEVVQTFQE

Radius of gyration: 27.08 Å; chains: 1; bounding box: 73×29×62 Å

pLDDT: mean 82.26, std 15.05, range [49.06, 98.56]